Protein AF-A0AAP3EN54-F1 (afdb_monomer_lite)

Foldseek 3Di:
DKDADPPPPGRPVDMDDDDDDDPVPLCSLADLEDALEEDEAEADQQLPDDQSNVVRNVVNVPHPNYHYHYYYDHDNPDPDHDVND

Organism: Escherichia coli (NCBI:txid562)

Structure (mmCIF, N/CA/C/O backbone):
data_AF-A0AAP3EN54-F1
#
_entry.id   AF-A0AAP3EN54-F1
#
loop_
_atom_site.group_PDB
_atom_site.id
_atom_site.type_symbol
_atom_site.label_atom_id
_atom_site.label_alt_id
_atom_site.label_comp_id
_atom_site.label_asym_id
_atom_site.label_entity_id
_atom_site.label_seq_id
_atom_site.pdbx_PDB_ins_code
_atom_site.Cartn_x
_atom_site.Cartn_y
_atom_site.Cartn_z
_atom_site.occupancy
_atom_site.B_iso_or_equiv
_atom_site.auth_seq_id
_atom_site.auth_comp_id
_atom_site.auth_asym_id
_atom_site.auth_atom_id
_atom_site.pdbx_PDB_model_num
ATOM 1 N N . THR A 1 1 ? 11.570 -7.836 2.806 1.00 75.81 1 THR A N 1
ATOM 2 C CA . THR A 1 1 ? 12.166 -8.856 1.907 1.00 75.81 1 THR A CA 1
ATOM 3 C C . THR A 1 1 ? 11.827 -8.521 0.476 1.00 75.81 1 THR A C 1
ATOM 5 O O . THR A 1 1 ? 10.678 -8.188 0.240 1.00 75.81 1 THR A O 1
ATOM 8 N N . ALA A 1 2 ? 12.781 -8.603 -0.455 1.00 81.25 2 ALA A N 1
ATOM 9 C CA . ALA A 1 2 ? 12.543 -8.350 -1.880 1.00 81.25 2 ALA A CA 1
ATOM 10 C C . ALA A 1 2 ? 12.627 -9.659 -2.681 1.00 81.25 2 ALA A C 1
ATOM 12 O O . ALA A 1 2 ? 13.566 -10.434 -2.490 1.00 81.25 2 ALA A O 1
ATOM 13 N N . MET A 1 3 ? 11.661 -9.897 -3.564 1.00 85.62 3 MET A N 1
ATOM 14 C CA . MET A 1 3 ? 11.653 -10.989 -4.539 1.00 85.62 3 MET A CA 1
ATOM 15 C C . MET A 1 3 ? 11.805 -10.413 -5.947 1.00 85.62 3 MET A C 1
ATOM 17 O O . MET A 1 3 ? 11.220 -9.377 -6.256 1.00 85.62 3 MET A O 1
ATOM 21 N N . TYR A 1 4 ? 12.565 -11.101 -6.798 1.00 87.75 4 TYR A N 1
ATOM 22 C CA . TYR A 1 4 ? 12.859 -10.689 -8.173 1.00 87.75 4 TYR A CA 1
ATOM 23 C C . TYR A 1 4 ? 12.466 -11.796 -9.152 1.00 87.75 4 TYR A C 1
ATOM 25 O O . TYR A 1 4 ? 12.449 -12.974 -8.786 1.00 87.75 4 TYR A O 1
ATOM 33 N N . SER A 1 5 ? 12.164 -11.428 -10.397 1.00 88.81 5 SER A N 1
ATOM 34 C CA . SER A 1 5 ? 11.898 -12.415 -11.448 1.00 88.81 5 SER A CA 1
ATOM 35 C C . SER A 1 5 ? 13.153 -13.217 -11.811 1.00 88.81 5 SER A C 1
ATOM 37 O O . SER A 1 5 ? 14.246 -12.664 -11.907 1.00 88.81 5 SER A O 1
ATOM 39 N N . ASN A 1 6 ? 12.973 -14.519 -12.056 1.00 89.88 6 ASN A N 1
ATOM 40 C CA . ASN A 1 6 ? 14.007 -15.412 -12.591 1.00 89.88 6 ASN A CA 1
ATOM 41 C C . ASN A 1 6 ? 13.950 -15.532 -14.131 1.00 89.88 6 ASN A C 1
ATOM 43 O O . ASN A 1 6 ? 14.677 -16.325 -14.724 1.00 89.88 6 ASN A O 1
ATOM 47 N N . ASP A 1 7 ? 13.058 -14.782 -14.781 1.00 89.88 7 ASP A N 1
ATOM 48 C CA . ASP A 1 7 ? 12.948 -14.734 -16.239 1.00 89.88 7 ASP A CA 1
ATOM 49 C C . ASP A 1 7 ? 14.090 -13.878 -16.834 1.00 89.88 7 ASP A C 1
ATOM 51 O O . ASP A 1 7 ? 14.293 -12.736 -16.388 1.00 89.88 7 ASP A O 1
ATOM 55 N N . PRO A 1 8 ? 14.873 -14.389 -17.806 1.00 88.81 8 PRO A N 1
ATOM 56 C CA . PRO A 1 8 ? 16.008 -13.663 -18.367 1.00 88.81 8 PRO A CA 1
ATOM 57 C C . PRO A 1 8 ? 15.656 -12.251 -18.862 1.00 88.81 8 PRO A C 1
ATOM 59 O O . PRO A 1 8 ? 14.789 -12.057 -19.708 1.00 88.81 8 PRO A O 1
ATOM 62 N N . GLY A 1 9 ? 16.372 -11.239 -18.357 1.00 86.19 9 GLY A N 1
ATOM 63 C CA . GLY A 1 9 ? 16.194 -9.831 -18.749 1.00 86.19 9 GLY A CA 1
ATOM 64 C C . GLY A 1 9 ? 15.063 -9.080 -18.030 1.00 86.19 9 GLY A C 1
ATOM 65 O O . GLY A 1 9 ? 14.834 -7.897 -18.320 1.00 86.19 9 GLY A O 1
ATOM 66 N N . HIS A 1 10 ? 14.377 -9.737 -17.090 1.00 82.62 10 HIS A N 1
ATOM 67 C CA . HIS A 1 10 ? 13.254 -9.189 -16.324 1.00 82.62 10 HIS A CA 1
ATOM 68 C C . HIS A 1 10 ? 13.521 -9.055 -14.816 1.00 82.62 10 HIS A C 1
ATOM 70 O O . HIS A 1 10 ? 12.673 -8.515 -14.102 1.00 82.62 10 HIS A O 1
ATOM 76 N N . ASP A 1 11 ? 14.706 -9.453 -14.354 1.00 77.88 11 ASP A N 1
ATOM 77 C CA . ASP A 1 11 ? 15.187 -9.386 -12.967 1.00 77.88 11 ASP A CA 1
ATOM 7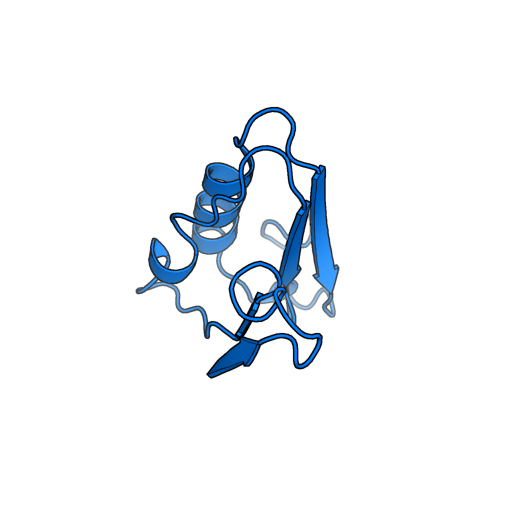8 C C . ASP A 1 11 ? 15.013 -8.000 -12.323 1.00 77.88 11 ASP A C 1
ATOM 80 O O . ASP A 1 11 ? 14.645 -7.894 -11.157 1.00 77.88 11 ASP A O 1
ATOM 84 N N . LYS A 1 12 ? 15.204 -6.923 -13.096 1.00 74.19 12 LYS A N 1
ATOM 85 C CA . LYS A 1 12 ? 15.040 -5.532 -12.623 1.00 74.19 12 LYS A CA 1
ATOM 86 C C . LYS A 1 12 ? 13.670 -4.917 -12.909 1.00 74.19 12 LYS A C 1
ATOM 88 O O . LYS A 1 12 ? 13.408 -3.800 -12.472 1.00 74.19 12 LYS A O 1
ATOM 93 N N . ARG A 1 13 ? 12.820 -5.588 -13.694 1.00 77.12 13 ARG A N 1
ATOM 94 C CA . ARG A 1 13 ? 11.517 -5.050 -14.141 1.00 77.12 13 ARG A CA 1
ATOM 95 C C . ARG A 1 13 ? 10.345 -5.584 -13.331 1.00 77.12 13 ARG A C 1
ATOM 97 O O . ARG A 1 13 ? 9.326 -4.910 -13.251 1.00 77.12 13 ARG A O 1
ATOM 104 N N . TRP A 1 14 ? 10.502 -6.776 -12.765 1.00 82.94 14 TRP A N 1
ATOM 105 C CA . TRP A 1 14 ? 9.510 -7.438 -11.931 1.00 82.94 14 TRP A CA 1
ATOM 106 C C . TRP A 1 14 ? 10.111 -7.673 -10.552 1.00 82.94 14 TRP A C 1
ATOM 108 O O . TRP A 1 14 ? 11.020 -8.490 -10.388 1.00 82.94 14 TRP A O 1
ATOM 118 N N . ARG A 1 15 ? 9.598 -6.927 -9.577 1.00 83.50 15 ARG A N 1
ATOM 119 C CA . ARG A 1 15 ? 10.035 -6.950 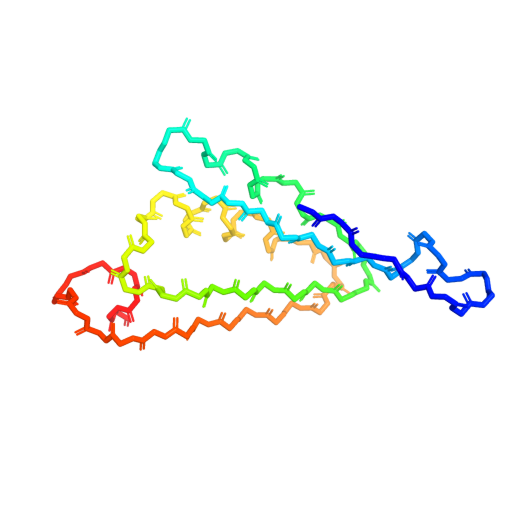-8.186 1.00 83.50 15 ARG A CA 1
ATOM 120 C C . ARG A 1 15 ? 8.810 -6.919 -7.280 1.00 83.50 15 ARG A C 1
ATOM 122 O O . ARG A 1 15 ? 7.842 -6.232 -7.589 1.00 83.50 15 ARG A O 1
ATOM 129 N N . ALA A 1 16 ? 8.874 -7.650 -6.176 1.00 84.50 16 ALA A N 1
ATOM 130 C CA . ALA A 1 16 ? 7.897 -7.578 -5.099 1.00 84.50 16 ALA A CA 1
ATOM 131 C C . ALA A 1 16 ? 8.620 -7.324 -3.776 1.00 84.50 16 ALA A C 1
ATOM 133 O O . ALA A 1 16 ? 9.553 -8.050 -3.431 1.00 84.50 16 ALA A O 1
ATOM 134 N N . ASP A 1 17 ? 8.180 -6.314 -3.033 1.00 82.81 17 ASP A N 1
ATOM 135 C CA . ASP A 1 17 ? 8.741 -5.952 -1.737 1.00 82.81 17 ASP A CA 1
ATOM 136 C C . ASP A 1 17 ? 7.722 -6.216 -0.628 1.00 82.81 17 ASP A C 1
ATOM 138 O O . ASP A 1 17 ? 6.651 -5.621 -0.588 1.00 82.81 17 ASP A O 1
ATOM 142 N N . ALA A 1 18 ? 8.072 -7.107 0.297 1.00 83.25 18 ALA A N 1
ATOM 143 C CA . ALA A 1 18 ? 7.365 -7.264 1.559 1.00 83.25 18 ALA A CA 1
ATOM 144 C C . ALA A 1 18 ? 7.942 -6.258 2.560 1.00 83.25 18 ALA A C 1
ATOM 146 O O . ALA A 1 18 ? 9.061 -6.451 3.067 1.00 83.25 18 ALA A O 1
ATOM 147 N N . ILE A 1 19 ? 7.191 -5.185 2.795 1.00 78.12 19 ILE A N 1
ATOM 148 C CA . ILE A 1 19 ? 7.560 -4.063 3.656 1.00 78.12 19 ILE A CA 1
ATOM 149 C C . ILE A 1 19 ? 6.695 -4.128 4.921 1.00 78.12 19 ILE A C 1
ATOM 151 O O . ILE A 1 19 ? 5.472 -4.030 4.816 1.00 78.12 19 ILE A O 1
ATOM 155 N N . PRO A 1 20 ? 7.284 -4.323 6.116 1.00 79.56 20 PRO A N 1
ATOM 156 C CA . PRO A 1 20 ? 6.530 -4.205 7.355 1.00 79.56 20 PRO A CA 1
ATOM 157 C C . PRO A 1 20 ? 6.151 -2.738 7.568 1.00 79.56 20 PRO A C 1
ATOM 159 O O . PRO A 1 20 ? 7.006 -1.855 7.486 1.00 79.56 20 PRO A O 1
ATOM 162 N N . TRP A 1 21 ? 4.879 -2.478 7.851 1.00 76.38 21 TRP A N 1
ATOM 163 C CA . TRP A 1 21 ? 4.407 -1.137 8.173 1.00 76.38 21 TRP A CA 1
ATOM 164 C C . TRP A 1 21 ? 4.491 -0.879 9.681 1.00 76.38 21 TRP A C 1
ATOM 166 O O . TRP A 1 21 ? 4.383 -1.795 10.499 1.00 76.38 21 TRP A O 1
ATOM 176 N N . SER A 1 22 ? 4.681 0.383 10.055 1.00 74.31 22 SER A N 1
ATOM 177 C CA . SER A 1 22 ? 4.444 0.863 11.415 1.00 74.31 22 SER A CA 1
ATOM 178 C C . SER A 1 22 ? 3.943 2.303 11.364 1.00 74.31 22 SER A C 1
ATOM 180 O O . SER A 1 22 ? 4.253 3.036 10.425 1.00 74.31 22 SER A O 1
ATOM 182 N N . GLU A 1 23 ? 3.201 2.729 12.388 1.00 75.81 23 GLU A N 1
ATOM 183 C CA . GLU A 1 23 ? 2.737 4.121 12.524 1.00 75.81 23 GLU A CA 1
ATOM 184 C C . GLU A 1 23 ? 3.885 5.143 12.528 1.00 75.81 23 GLU A C 1
ATOM 186 O O . 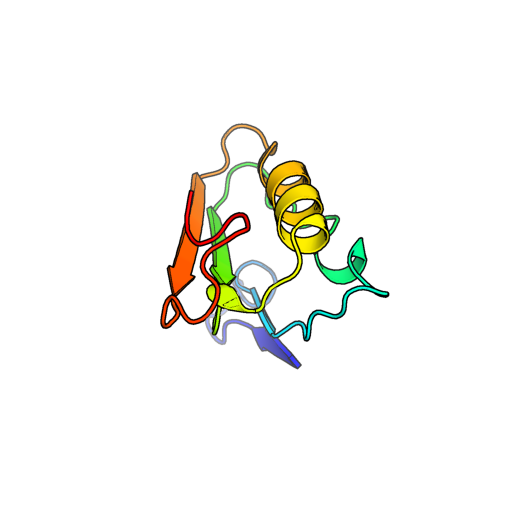GLU A 1 23 ? 3.685 6.305 12.189 1.00 75.81 23 GLU A O 1
ATOM 191 N N . HIS A 1 24 ? 5.098 4.714 12.886 1.00 74.75 24 HIS A N 1
ATOM 192 C CA . HIS A 1 24 ? 6.281 5.568 12.988 1.00 74.75 24 HIS A CA 1
ATOM 193 C C . HIS A 1 24 ? 7.187 5.521 11.751 1.00 74.75 24 HIS A C 1
ATOM 195 O O . HIS A 1 24 ? 8.182 6.238 11.712 1.00 74.75 24 HIS A O 1
ATOM 201 N N . ASN A 1 25 ? 6.887 4.667 10.767 1.00 73.38 25 ASN A N 1
ATOM 202 C CA . ASN A 1 25 ? 7.699 4.499 9.561 1.00 73.38 25 ASN A CA 1
ATOM 203 C C . ASN A 1 25 ? 6.816 4.333 8.318 1.00 73.38 25 ASN A C 1
ATOM 205 O O . ASN A 1 25 ? 6.893 3.337 7.595 1.00 73.38 25 ASN A O 1
ATOM 209 N N . THR A 1 26 ? 5.940 5.307 8.091 1.00 72.06 26 THR A N 1
ATOM 210 C CA . THR A 1 26 ? 5.026 5.319 6.942 1.00 72.06 26 THR A CA 1
ATOM 211 C C . THR A 1 26 ? 5.741 5.625 5.626 1.00 72.06 26 THR A C 1
ATOM 213 O O . THR A 1 26 ? 5.302 5.163 4.576 1.00 72.06 26 THR A O 1
ATOM 216 N N . GLU A 1 27 ? 6.904 6.286 5.678 1.00 68.69 27 GLU A N 1
ATOM 217 C CA . GLU A 1 27 ? 7.764 6.578 4.519 1.00 68.69 27 GLU A CA 1
ATOM 218 C C . GLU A 1 27 ? 8.228 5.326 3.767 1.00 68.69 27 GLU A C 1
ATOM 220 O O . GLU A 1 27 ? 8.564 5.408 2.590 1.00 68.69 27 GLU A O 1
ATOM 225 N N . ALA A 1 28 ? 8.198 4.149 4.399 1.00 66.50 28 ALA A N 1
ATOM 226 C CA . ALA A 1 28 ? 8.534 2.896 3.732 1.00 66.50 28 ALA A CA 1
ATOM 227 C C . ALA A 1 28 ? 7.585 2.555 2.561 1.00 66.50 28 ALA A C 1
ATOM 229 O O . ALA A 1 28 ? 7.951 1.757 1.701 1.00 66.50 28 ALA A O 1
ATOM 230 N N . PHE A 1 29 ? 6.393 3.161 2.519 1.00 67.50 29 PHE A N 1
ATOM 231 C CA . PHE A 1 29 ? 5.432 3.050 1.415 1.00 67.50 29 PHE A CA 1
ATOM 232 C C . PHE A 1 29 ? 5.488 4.239 0.448 1.00 67.50 29 PHE A C 1
ATOM 234 O O . PHE A 1 29 ? 4.858 4.199 -0.608 1.00 67.50 29 PHE A O 1
ATOM 241 N N . ALA A 1 30 ? 6.251 5.283 0.780 1.00 67.12 30 ALA A N 1
ATOM 242 C CA . ALA A 1 30 ? 6.465 6.410 -0.110 1.00 67.12 30 ALA A CA 1
ATOM 243 C C . ALA A 1 30 ? 7.412 6.009 -1.253 1.00 67.12 30 ALA A C 1
ATOM 245 O O . ALA A 1 30 ? 8.383 5.277 -1.059 1.00 67.12 30 ALA A O 1
ATOM 246 N N . GLY A 1 31 ? 7.149 6.514 -2.460 1.00 63.69 31 GLY A N 1
ATOM 247 C CA . GLY A 1 31 ? 8.062 6.353 -3.595 1.00 63.69 31 GLY A CA 1
ATOM 248 C C . GLY A 1 31 ? 7.886 5.073 -4.418 1.00 63.69 31 GLY A C 1
ATOM 249 O O . GLY A 1 31 ? 8.766 4.740 -5.214 1.00 63.69 31 GLY A O 1
ATOM 250 N N . LEU A 1 32 ? 6.764 4.361 -4.269 1.00 69.94 32 LEU A N 1
ATOM 251 C CA . LEU A 1 32 ? 6.340 3.343 -5.233 1.00 69.94 32 LEU A CA 1
ATOM 252 C C . LEU A 1 32 ? 5.988 4.026 -6.566 1.00 69.94 32 LEU A C 1
ATOM 254 O O . LEU A 1 32 ? 4.854 4.426 -6.781 1.00 69.94 32 LEU A O 1
ATOM 258 N N . HIS A 1 33 ? 6.977 4.156 -7.453 1.00 70.25 33 HIS A N 1
ATOM 259 C CA . HIS A 1 33 ? 6.809 4.666 -8.814 1.00 70.25 33 HIS A CA 1
ATOM 260 C C . HIS A 1 33 ? 7.217 3.594 -9.820 1.00 70.25 33 HIS A C 1
ATOM 262 O O . HIS A 1 33 ? 8.287 2.983 -9.716 1.00 70.25 33 HIS A O 1
ATOM 268 N N . ASN A 1 34 ? 6.359 3.347 -10.798 1.00 70.81 34 ASN A N 1
ATOM 269 C CA . ASN A 1 34 ? 6.606 2.409 -11.882 1.00 70.81 34 ASN A CA 1
ATOM 270 C C . ASN A 1 34 ? 5.931 2.918 -13.158 1.00 70.81 34 ASN A C 1
ATOM 272 O O . ASN A 1 34 ? 5.138 2.195 -13.764 1.00 70.81 34 ASN A O 1
ATOM 276 N N . GLU A 1 35 ? 6.286 4.153 -13.525 1.00 69.25 35 GLU A N 1
ATOM 277 C CA . GLU A 1 35 ? 5.795 4.912 -14.675 1.00 69.25 35 GLU A CA 1
ATOM 278 C C . GLU A 1 35 ? 5.539 4.010 -15.893 1.00 69.25 35 GLU A C 1
ATOM 280 O O . GLU A 1 35 ? 6.421 3.253 -16.334 1.00 69.25 35 GLU A O 1
ATOM 285 N N . ARG A 1 36 ? 4.319 4.092 -16.439 1.00 73.50 36 ARG A N 1
ATOM 286 C CA . ARG A 1 36 ? 3.835 3.331 -17.609 1.00 73.50 36 ARG A CA 1
ATOM 287 C C . ARG A 1 36 ? 3.806 1.811 -17.447 1.00 73.50 36 ARG A C 1
ATOM 289 O O . ARG A 1 36 ? 3.722 1.086 -18.443 1.00 73.50 36 ARG A O 1
ATOM 296 N N . LYS A 1 37 ? 3.931 1.288 -16.228 1.00 81.06 37 LYS A N 1
ATOM 297 C CA . LYS A 1 37 ? 3.836 -0.154 -15.957 1.00 81.06 37 LYS A CA 1
ATOM 298 C C . LYS A 1 37 ? 2.704 -0.432 -14.975 1.00 81.06 37 LYS A C 1
ATOM 300 O O . LYS A 1 37 ? 1.665 0.213 -15.027 1.00 81.06 37 LYS A O 1
ATOM 305 N N . ARG A 1 38 ? 2.860 -1.459 -14.137 1.00 85.69 38 ARG A N 1
ATOM 306 C CA . ARG A 1 38 ? 1.851 -1.887 -13.174 1.00 85.69 38 ARG A CA 1
ATOM 307 C C . ARG A 1 38 ? 2.402 -1.817 -11.759 1.00 85.69 38 ARG A C 1
ATOM 309 O O . ARG A 1 38 ? 3.521 -2.272 -11.509 1.00 85.69 38 ARG A O 1
ATOM 316 N N . ILE A 1 39 ? 1.593 -1.294 -10.849 1.00 85.38 39 ILE A N 1
ATOM 317 C CA . ILE 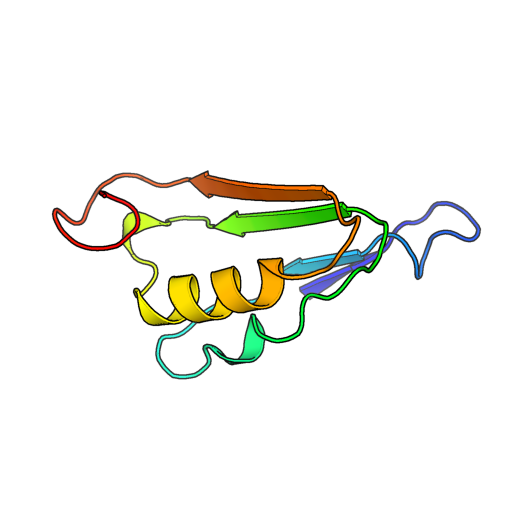A 1 39 ? 1.822 -1.312 -9.406 1.00 85.38 39 ILE A CA 1
ATOM 318 C C . ILE A 1 39 ? 0.709 -2.146 -8.774 1.00 85.38 39 ILE A C 1
ATOM 320 O O . ILE A 1 39 ? -0.467 -1.972 -9.090 1.00 85.38 39 ILE A O 1
ATOM 324 N N . ILE A 1 40 ? 1.087 -3.071 -7.890 1.00 87.19 40 ILE A N 1
ATOM 325 C CA . ILE A 1 40 ? 0.140 -3.841 -7.083 1.00 87.19 40 ILE A CA 1
ATOM 326 C C . ILE A 1 40 ? 0.462 -3.575 -5.617 1.00 87.19 40 ILE A C 1
ATOM 328 O O . ILE A 1 40 ? 1.531 -3.956 -5.142 1.00 87.19 40 ILE A O 1
ATOM 332 N N . VAL A 1 41 ? -0.467 -2.934 -4.914 1.00 88.44 41 VAL A N 1
ATOM 333 C CA . VAL A 1 41 ? -0.393 -2.717 -3.468 1.00 88.44 41 VAL A CA 1
ATOM 334 C C . VAL A 1 41 ? -1.340 -3.699 -2.798 1.00 88.44 41 VAL A C 1
ATOM 336 O O . VAL A 1 41 ? -2.531 -3.732 -3.108 1.00 88.44 41 VAL A O 1
ATOM 339 N N . VAL A 1 42 ? -0.810 -4.510 -1.884 1.00 90.75 42 VAL A N 1
ATOM 340 C CA . VAL A 1 42 ? -1.602 -5.461 -1.098 1.00 90.75 42 VAL A CA 1
ATOM 341 C C . VAL A 1 42 ? -1.468 -5.112 0.370 1.00 90.75 42 VAL A C 1
ATOM 343 O O . VAL A 1 42 ? -0.376 -5.171 0.932 1.00 90.75 42 VAL A O 1
ATOM 346 N N . PHE A 1 43 ? -2.588 -4.763 0.985 1.00 91.81 43 PHE A N 1
ATOM 347 C CA . PHE A 1 43 ? -2.696 -4.624 2.427 1.00 91.81 43 PHE A CA 1
ATOM 348 C C . PHE A 1 43 ? -3.234 -5.925 3.002 1.00 91.81 43 PHE A C 1
ATOM 350 O O . PHE A 1 43 ? -4.332 -6.351 2.648 1.00 91.81 43 PHE A O 1
ATOM 357 N N . ASP A 1 44 ? -2.446 -6.545 3.871 1.00 91.00 44 ASP A N 1
ATOM 358 C CA . ASP A 1 44 ? -2.870 -7.677 4.688 1.00 91.00 44 ASP A CA 1
ATOM 359 C C . ASP A 1 44 ? -3.223 -7.185 6.095 1.00 91.00 44 ASP A C 1
ATOM 361 O O . ASP A 1 44 ? -2.638 -6.218 6.586 1.00 91.00 44 ASP A O 1
ATOM 365 N N . GLU A 1 45 ? -4.211 -7.816 6.724 1.00 91.19 45 GLU A N 1
ATOM 366 C CA . GLU A 1 45 ? -4.826 -7.354 7.978 1.00 91.19 45 GLU A CA 1
ATOM 367 C C . GLU A 1 45 ? -5.215 -5.861 7.972 1.00 91.19 45 GLU A C 1
ATOM 369 O O . GLU A 1 45 ? -5.051 -5.135 8.958 1.00 91.19 45 GLU A O 1
ATOM 374 N N . ALA A 1 46 ? -5.784 -5.402 6.857 1.00 92.69 46 ALA A N 1
ATOM 375 C CA . ALA A 1 46 ? -6.025 -3.994 6.558 1.00 92.69 46 ALA A CA 1
ATOM 376 C C . ALA A 1 46 ? -6.806 -3.231 7.644 1.00 92.69 46 ALA A C 1
ATOM 378 O O . ALA A 1 46 ? -6.567 -2.045 7.852 1.00 92.69 46 ALA A O 1
ATOM 379 N N . SER A 1 47 ? -7.677 -3.906 8.403 1.00 92.25 47 SER A N 1
ATOM 380 C CA . SER A 1 47 ? -8.418 -3.286 9.509 1.00 92.25 47 SER A CA 1
ATOM 381 C C . SER A 1 47 ? -7.537 -2.722 10.626 1.00 92.25 47 SER A C 1
ATOM 383 O O . SER A 1 47 ? -8.021 -1.887 11.387 1.00 92.25 47 SER A O 1
ATOM 385 N N . ASN A 1 48 ? -6.298 -3.192 10.777 1.00 90.44 48 ASN A N 1
ATOM 386 C CA . ASN A 1 48 ? -5.371 -2.703 11.797 1.00 90.44 48 ASN A CA 1
ATOM 387 C C . ASN A 1 48 ? -4.360 -1.688 11.260 1.00 90.44 48 ASN A C 1
ATOM 389 O O . ASN A 1 48 ? -3.682 -1.057 12.070 1.00 90.44 48 ASN A O 1
ATOM 393 N N . ILE A 1 49 ? -4.269 -1.523 9.939 1.00 90.12 49 ILE A N 1
ATOM 394 C CA . ILE A 1 49 ? -3.355 -0.574 9.307 1.00 90.12 49 ILE A CA 1
ATOM 395 C C . ILE A 1 49 ? -3.796 0.849 9.643 1.00 90.12 49 ILE A C 1
ATOM 397 O O . ILE A 1 49 ? -4.948 1.218 9.423 1.00 90.12 49 ILE A O 1
ATOM 401 N N . ALA A 1 50 ? -2.870 1.641 10.179 1.00 89.25 50 ALA A N 1
ATOM 402 C CA . ALA A 1 50 ? -3.129 3.020 10.571 1.00 89.25 50 ALA A CA 1
ATOM 403 C C . ALA A 1 50 ? -3.412 3.926 9.367 1.00 89.25 50 ALA A C 1
ATOM 405 O O . ALA A 1 50 ? -2.751 3.798 8.337 1.00 89.25 50 ALA A O 1
ATOM 406 N N . ASP A 1 51 ? -4.328 4.885 9.528 1.00 89.62 51 ASP A N 1
ATOM 407 C CA . ASP A 1 51 ? -4.804 5.774 8.455 1.00 89.62 51 ASP A CA 1
ATOM 408 C C . ASP A 1 51 ? -3.661 6.501 7.722 1.00 89.62 51 ASP A C 1
ATOM 410 O O . ASP A 1 51 ? -3.686 6.612 6.500 1.00 89.62 51 ASP A O 1
ATOM 414 N N . LEU A 1 52 ? -2.590 6.877 8.430 1.00 88.62 52 LEU A N 1
ATOM 415 C CA . LEU A 1 52 ? -1.415 7.517 7.826 1.00 88.62 52 LEU A CA 1
ATOM 416 C C . LEU A 1 52 ? -0.720 6.637 6.765 1.00 88.62 52 LEU A C 1
ATOM 418 O O . LEU A 1 52 ? -0.177 7.153 5.792 1.00 88.62 52 LEU A O 1
ATOM 422 N N . VAL A 1 53 ? -0.735 5.308 6.916 1.00 88.44 53 VAL A N 1
ATOM 423 C CA . VAL A 1 53 ? -0.181 4.387 5.904 1.00 88.44 53 VAL A CA 1
ATOM 424 C C . VAL A 1 53 ? -1.043 4.397 4.640 1.00 88.44 53 VAL A C 1
ATOM 426 O O . VAL A 1 53 ? -0.502 4.329 3.539 1.00 88.44 53 VAL A O 1
ATOM 429 N N . TRP A 1 54 ? -2.365 4.529 4.781 1.00 89.38 54 TRP A N 1
ATOM 430 C CA . TRP A 1 54 ? -3.276 4.668 3.643 1.00 89.38 54 TRP A CA 1
ATOM 431 C C . TRP A 1 54 ? -3.032 5.975 2.893 1.00 89.38 54 TRP A C 1
ATOM 433 O O . TRP A 1 54 ? -2.954 5.957 1.671 1.00 89.38 54 TRP A O 1
ATOM 443 N N . GLU A 1 55 ? -2.853 7.086 3.612 1.00 88.44 55 GLU A N 1
ATOM 444 C CA . GLU A 1 55 ? -2.559 8.395 3.012 1.00 88.44 55 GLU A CA 1
ATOM 445 C C . GLU A 1 55 ? -1.242 8.385 2.226 1.00 88.44 55 GLU A C 1
ATOM 447 O O . GLU A 1 55 ? -1.181 8.864 1.092 1.00 88.44 55 GLU A O 1
ATOM 452 N N . VAL A 1 56 ? -0.183 7.797 2.794 1.00 85.50 56 VAL A N 1
ATOM 453 C CA . VAL A 1 56 ? 1.109 7.688 2.100 1.00 85.50 56 VAL A CA 1
ATOM 454 C C . VAL A 1 56 ? 1.015 6.754 0.892 1.00 85.50 56 VAL A C 1
ATOM 456 O O . VAL A 1 56 ? 1.564 7.074 -0.164 1.00 85.50 56 VAL A O 1
ATOM 459 N N . ALA A 1 57 ? 0.301 5.631 1.017 1.00 85.44 57 ALA A N 1
ATOM 460 C CA . ALA A 1 57 ? 0.076 4.718 -0.097 1.00 85.44 57 ALA A CA 1
ATOM 461 C C . ALA A 1 57 ? -0.700 5.400 -1.233 1.00 85.44 57 ALA A C 1
ATOM 463 O O . ALA A 1 57 ? -0.252 5.314 -2.370 1.00 85.44 57 ALA A O 1
ATOM 464 N N . GLU A 1 58 ? -1.779 6.138 -0.936 1.00 85.56 58 GLU A N 1
ATOM 465 C CA . GLU A 1 58 ? -2.527 6.945 -1.917 1.00 85.56 58 GLU A CA 1
ATOM 466 C C . GLU A 1 58 ? -1.623 7.924 -2.670 1.00 85.56 58 GLU A C 1
ATOM 468 O O . GLU A 1 58 ? -1.726 8.041 -3.890 1.00 85.56 58 GLU A O 1
ATOM 473 N N . GLY A 1 59 ? -0.699 8.588 -1.970 1.00 79.12 59 GLY A N 1
ATOM 474 C CA . GLY A 1 59 ? 0.256 9.506 -2.593 1.00 79.12 59 GLY A CA 1
ATOM 475 C C . GLY A 1 59 ? 1.139 8.838 -3.654 1.00 79.12 59 GLY A C 1
ATOM 476 O O . GLY A 1 59 ? 1.441 9.450 -4.681 1.00 79.12 59 GLY A O 1
ATOM 477 N N . ALA A 1 60 ? 1.499 7.566 -3.456 1.00 71.12 60 ALA A N 1
ATOM 478 C CA . ALA A 1 60 ? 2.274 6.790 -4.422 1.00 71.12 60 ALA A CA 1
ATOM 479 C C . ALA A 1 60 ? 1.453 6.337 -5.649 1.00 71.12 60 ALA A C 1
ATOM 481 O O . ALA A 1 60 ? 2.025 5.922 -6.652 1.00 71.12 60 ALA A O 1
ATOM 482 N N . LEU A 1 61 ? 0.120 6.455 -5.614 1.00 70.44 61 LEU A N 1
ATOM 483 C CA . LEU A 1 61 ? -0.782 6.047 -6.700 1.00 70.44 61 LEU A CA 1
ATOM 484 C C . LEU A 1 61 ? -1.046 7.149 -7.741 1.00 70.44 61 LEU A C 1
ATOM 486 O O . LEU A 1 61 ? -2.022 7.091 -8.484 1.00 70.44 61 LEU A O 1
ATOM 490 N N . THR A 1 62 ? -0.192 8.166 -7.799 1.00 69.62 62 THR A N 1
ATOM 491 C CA . THR A 1 62 ? -0.348 9.326 -8.695 1.00 69.62 62 THR A CA 1
ATOM 492 C C . THR A 1 62 ? 0.457 9.214 -9.995 1.00 69.62 62 THR A C 1
ATOM 494 O O . THR A 1 62 ? 0.564 10.185 -10.738 1.00 69.62 62 THR A O 1
ATOM 497 N N . ASP A 1 63 ? 1.025 8.041 -10.280 1.00 71.81 63 ASP A N 1
ATOM 498 C CA . ASP A 1 63 ? 1.911 7.815 -11.425 1.00 71.81 63 ASP A CA 1
ATOM 499 C C . ASP A 1 63 ? 1.122 7.760 -12.754 1.00 71.81 63 ASP A C 1
ATOM 501 O O . ASP A 1 63 ? 0.173 6.983 -12.900 1.00 71.81 63 ASP A O 1
ATOM 505 N N . GLU A 1 64 ? 1.495 8.592 -13.732 1.00 72.50 64 GLU A N 1
ATOM 506 C CA . GLU A 1 64 ? 0.781 8.709 -15.013 1.00 72.50 64 GLU A CA 1
ATOM 507 C C . GLU A 1 64 ? 0.949 7.445 -15.874 1.00 72.50 64 GLU A C 1
ATOM 509 O O . GLU A 1 64 ? 1.977 6.761 -15.840 1.00 72.50 64 GLU A O 1
ATOM 514 N N . ASP A 1 65 ? -0.094 7.112 -16.644 1.00 77.25 65 ASP A N 1
ATOM 515 C CA . ASP A 1 65 ? -0.165 5.925 -17.513 1.00 77.25 65 ASP A CA 1
ATOM 516 C C . ASP A 1 65 ? 0.179 4.590 -16.814 1.00 77.25 65 ASP A C 1
ATOM 518 O O . ASP A 1 65 ? 0.509 3.597 -17.466 1.00 77.25 65 ASP A O 1
ATOM 522 N N . THR A 1 66 ? 0.097 4.546 -15.483 1.00 81.75 66 THR A N 1
ATOM 523 C CA . THR A 1 66 ? 0.434 3.375 -14.672 1.00 81.75 66 THR A CA 1
ATOM 524 C C . THR A 1 66 ? -0.839 2.664 -14.241 1.00 81.75 66 THR A C 1
ATOM 526 O O . THR A 1 66 ? -1.763 3.263 -13.694 1.00 81.75 66 THR A O 1
ATOM 529 N N . GLU A 1 67 ? -0.904 1.356 -14.469 1.00 85.06 67 GLU A N 1
ATOM 530 C CA . GLU A 1 67 ? -2.015 0.561 -13.968 1.00 85.06 67 GLU A CA 1
ATOM 531 C C . GLU A 1 67 ? -1.804 0.261 -12.490 1.00 85.06 67 GLU A C 1
ATOM 533 O O . GLU A 1 67 ? -0.832 -0.388 -12.090 1.00 85.06 67 GLU A O 1
ATOM 538 N N . ILE A 1 68 ? -2.743 0.722 -11.679 1.00 86.62 68 ILE A N 1
ATOM 539 C CA . ILE A 1 68 ? -2.661 0.627 -10.233 1.00 86.62 68 IL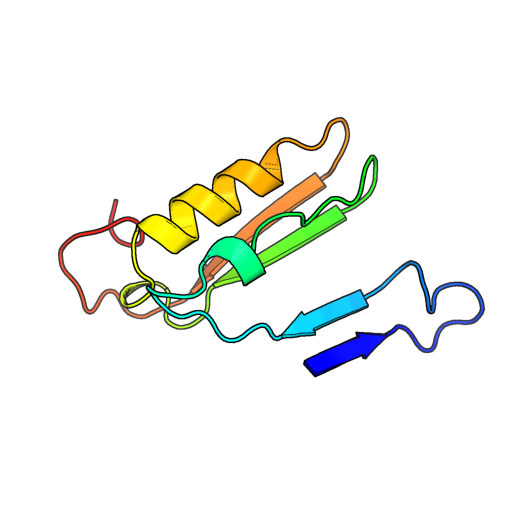E A CA 1
ATOM 540 C C . ILE A 1 68 ? -3.756 -0.307 -9.743 1.00 86.62 68 ILE A C 1
ATOM 542 O O . ILE A 1 68 ? -4.944 -0.074 -9.958 1.00 86.62 68 ILE A O 1
ATOM 546 N N . ILE A 1 69 ? -3.338 -1.371 -9.063 1.00 88.50 69 ILE A N 1
ATOM 547 C CA . ILE A 1 69 ? -4.234 -2.312 -8.399 1.00 88.50 69 ILE A CA 1
ATOM 548 C C . ILE A 1 69 ? -3.942 -2.238 -6.906 1.00 88.50 69 ILE A C 1
ATOM 550 O O . ILE A 1 69 ? -2.891 -2.687 -6.451 1.00 88.50 69 ILE A O 1
ATOM 554 N N . TRP A 1 70 ? -4.880 -1.695 -6.138 1.00 90.12 70 TRP A N 1
ATOM 555 C CA . TRP A 1 70 ? -4.807 -1.708 -4.683 1.00 90.12 70 TRP A CA 1
ATOM 556 C C . TRP A 1 70 ? -5.857 -2.657 -4.129 1.00 90.12 70 TRP A C 1
ATOM 558 O O . TRP A 1 70 ? -7.050 -2.508 -4.388 1.00 90.12 70 TRP A O 1
ATOM 568 N N . VAL A 1 71 ? -5.397 -3.659 -3.387 1.00 93.00 71 VAL A N 1
ATOM 569 C CA . VAL A 1 71 ? -6.254 -4.651 -2.749 1.00 93.00 71 VAL A CA 1
ATOM 570 C C . VAL A 1 71 ? -6.011 -4.626 -1.249 1.00 93.00 71 VAL A C 1
ATOM 572 O O . VAL A 1 71 ? -4.875 -4.746 -0.795 1.00 93.00 71 VAL A O 1
ATOM 575 N N . ALA A 1 72 ? -7.085 -4.491 -0.481 1.00 93.75 72 ALA A N 1
ATOM 576 C CA . ALA A 1 72 ? -7.049 -4.552 0.969 1.00 93.75 72 ALA A CA 1
ATOM 577 C C . ALA A 1 72 ? -7.800 -5.792 1.454 1.00 93.75 72 ALA A C 1
ATOM 579 O O . ALA A 1 72 ? -9.001 -5.935 1.226 1.00 93.75 72 ALA A O 1
ATOM 580 N N . PHE A 1 73 ? -7.085 -6.689 2.126 1.00 94.12 73 PHE A N 1
ATOM 581 C CA . PHE A 1 73 ? -7.631 -7.881 2.756 1.00 94.12 73 PHE A CA 1
ATOM 582 C C . PHE A 1 73 ? -7.589 -7.737 4.271 1.00 94.12 73 PHE A C 1
ATOM 584 O O . PHE A 1 73 ? -6.638 -7.212 4.844 1.00 94.12 73 PHE A O 1
ATOM 591 N N . GLY A 1 74 ? -8.616 -8.241 4.942 1.00 91.81 74 GLY A N 1
ATOM 592 C CA . GLY A 1 74 ? -8.641 -8.276 6.392 1.00 91.81 74 GLY A CA 1
ATOM 593 C C . GLY A 1 74 ? -10.021 -8.587 6.938 1.00 91.81 74 GLY A C 1
ATOM 594 O O . GLY A 1 74 ? -11.032 -8.488 6.244 1.00 91.81 74 GLY A O 1
ATOM 595 N N . ASN A 1 75 ? -10.055 -8.937 8.217 1.00 92.75 75 ASN A N 1
ATOM 596 C CA . ASN A 1 75 ? -11.299 -8.991 8.971 1.00 92.75 75 ASN A CA 1
ATOM 597 C C . ASN A 1 75 ? -11.596 -7.583 9.509 1.00 92.75 75 ASN A C 1
ATOM 599 O O . ASN A 1 75 ? -10.678 -6.981 10.065 1.00 92.75 75 ASN A O 1
ATOM 603 N N . PRO A 1 76 ? -12.829 -7.054 9.393 1.00 89.19 76 PRO A N 1
ATOM 604 C CA . PRO A 1 76 ? -13.187 -5.723 9.886 1.00 89.19 76 PRO A CA 1
ATOM 605 C C . PRO A 1 76 ? -13.312 -5.735 11.418 1.00 89.19 76 PRO A C 1
ATOM 607 O O . PRO A 1 76 ? -14.405 -5.753 11.982 1.00 89.19 76 PRO A O 1
ATOM 610 N N . THR A 1 77 ? -12.174 -5.799 12.107 1.00 91.81 77 THR A N 1
ATOM 611 C CA . THR A 1 77 ? -12.087 -5.858 13.572 1.00 91.81 77 THR A CA 1
ATOM 612 C C . THR A 1 77 ? -12.243 -4.484 14.216 1.00 91.81 77 THR A C 1
ATOM 614 O O . THR A 1 77 ? -12.678 -4.395 15.365 1.00 91.81 77 THR A O 1
ATOM 617 N N . ARG A 1 78 ? -11.926 -3.411 13.481 1.00 87.12 78 ARG A N 1
ATOM 618 C CA . ARG A 1 78 ? -12.157 -2.021 13.884 1.00 87.12 78 ARG A CA 1
ATOM 619 C C . ARG A 1 78 ? -13.414 -1.482 13.213 1.00 87.12 78 ARG A C 1
ATOM 621 O O . ARG A 1 78 ? -13.639 -1.673 12.023 1.00 87.12 78 ARG A O 1
ATOM 628 N N . ASN A 1 79 ? -14.231 -0.771 13.984 1.00 88.88 79 ASN A N 1
ATOM 629 C CA . ASN A 1 79 ? -15.442 -0.116 13.492 1.00 88.88 79 ASN A CA 1
ATOM 630 C C . ASN A 1 79 ? -15.181 1.314 12.989 1.00 88.88 79 ASN A C 1
ATOM 632 O O . ASN A 1 79 ? -16.132 2.058 12.782 1.00 88.88 79 ASN A O 1
ATOM 636 N N . THR A 1 80 ? -13.932 1.719 12.804 1.00 86.31 80 THR A N 1
ATOM 637 C CA . THR A 1 80 ? -13.525 3.051 12.338 1.00 86.31 80 THR A CA 1
ATOM 638 C C . THR A 1 80 ? -12.262 2.922 11.491 1.00 86.31 80 THR A C 1
ATOM 640 O O . THR A 1 80 ? -11.535 1.937 11.645 1.00 86.31 80 THR A O 1
ATOM 643 N N . GLY A 1 81 ? -11.976 3.931 10.667 1.00 86.50 81 GLY A N 1
ATOM 644 C CA . GLY A 1 81 ? -10.773 3.999 9.835 1.00 86.50 81 GLY A CA 1
ATOM 645 C C . GLY A 1 81 ? -10.986 3.490 8.409 1.00 86.50 81 GLY A C 1
ATOM 646 O O . GLY A 1 81 ? -12.038 2.936 8.073 1.00 86.50 81 GLY A O 1
ATOM 647 N N . ARG A 1 82 ? -9.951 3.659 7.582 1.00 90.44 82 ARG A N 1
ATOM 648 C CA . ARG A 1 82 ? -10.018 3.525 6.113 1.00 90.44 82 ARG A CA 1
ATOM 649 C C . ARG A 1 82 ? -10.481 2.175 5.574 1.00 90.44 82 ARG A C 1
ATOM 651 O O . ARG A 1 82 ? -11.056 2.127 4.501 1.00 90.44 82 ARG A O 1
ATOM 658 N N . PHE A 1 83 ? -10.242 1.076 6.287 1.00 92.69 83 PHE A N 1
ATOM 659 C CA . PHE A 1 83 ? -10.678 -0.244 5.815 1.00 92.69 83 PHE A CA 1
ATOM 660 C C . PHE A 1 83 ? -12.198 -0.456 5.912 1.00 92.69 83 PHE A C 1
ATOM 662 O O . PHE A 1 83 ? -12.746 -1.315 5.224 1.00 92.69 83 PHE A O 1
ATOM 669 N N . ARG A 1 84 ? -12.879 0.273 6.806 1.00 88.50 84 ARG A N 1
ATOM 670 C CA . ARG A 1 84 ? -14.335 0.183 6.966 1.00 88.50 84 ARG A CA 1
ATOM 671 C C . ARG A 1 84 ? -15.074 1.050 5.941 1.00 88.50 84 ARG A C 1
ATOM 673 O O . ARG A 1 84 ? -16.157 0.654 5.511 1.00 88.50 84 ARG A O 1
ATOM 680 N N . GLU A 1 85 ? -14.572 2.263 5.730 1.00 86.38 85 GLU A N 1
ATOM 681 C CA . GLU A 1 85 ? -15.206 3.326 4.932 1.00 86.38 85 GLU A CA 1
ATOM 682 C C . GLU A 1 85 ? -15.197 3.012 3.434 1.00 86.38 85 GLU A C 1
ATOM 684 O O . GLU A 1 85 ? -16.246 3.275 2.802 1.00 86.38 85 GLU A O 1
#

pLDDT: mean 82.82, std 8.11, range [63.69, 94.12]

Sequence (85 aa):
TAMYSNDPGHDKRWRADAIPWSEHNTEAFAGLHNERKRIIVVFDEASNIADLVWEVAEGALTDEDTEIIWVAFGNPTRNTGRFRE

Secondary structure (DSSP, 8-state):
-EEE--STT-TTTSEEE-----TT-GGGGTT---TTSEEEEEESSGGGS-HHHHHHHHHHT-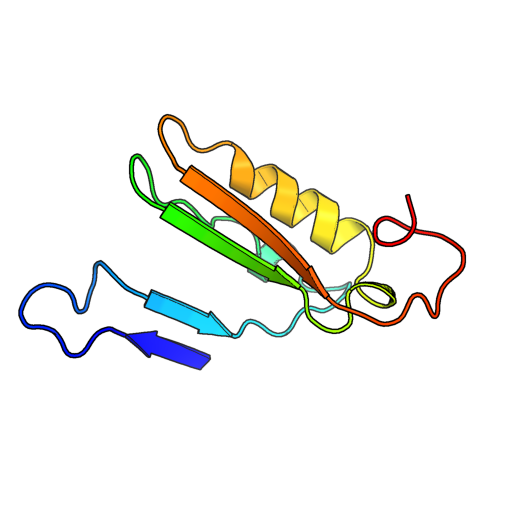-TT-EEEEEE------SSSTTT-

Radius of gyration: 14.07 Å; chains: 1; bounding box: 32×25×33 Å